Protein AF-A0A512M236-F1 (afdb_monomer_lite)

Sequence (123 aa):
MEFDFSLRRVLLVAALLGIFAALGGFTAPQPREEYSTSRVRKAWLMCIVLFVGGAVSATVIEHTVGHMDPTNLRPAYIFIGVILMIAGALWLRSMKEGIEPAPRRTAWHQSSLGEAKGNSARF

Foldseek 3Di:
DPPPPPVVLVVQLVVLVVVCVVLVLVPQADFDPVDDSVVSNVLSVVLVCLQSVLSCQLRVVVPPPPPDDPPVCNVVSNVSSVVSNVVSSVSNVVSNVVGHDDDPPDPPVVVVVVVVVPPPVPD

Secondary structure (DSSP, 8-state):
------HHHHHHHHHHHHHHHHTTTTS-----TTS-HHHHHHHHHHHHHHHHHHHHHHHHHHHHTSSS---TTHHHHHHHHHHHHHHHHHHHHHHHHHHSPPP---GGGTHHHHHTTTSSS--

Radius of gyration: 24.19 Å; chains: 1; bounding box: 34×37×92 Å

Organism: NCBI:txid748831

pLDDT: mean 70.73, std 12.84, range [34.97, 86.62]

Structure (mmCIF, N/CA/C/O backbone):
data_AF-A0A512M236-F1
#
_entry.id   AF-A0A512M236-F1
#
loop_
_atom_site.group_PDB
_atom_site.id
_atom_site.type_symbol
_atom_site.label_atom_id
_atom_site.label_alt_id
_atom_site.label_comp_id
_atom_site.label_asym_id
_atom_site.label_entity_id
_atom_site.label_seq_id
_atom_site.pdbx_PDB_ins_code
_atom_site.Cartn_x
_atom_site.Cartn_y
_atom_site.Cartn_z
_atom_site.occupancy
_atom_site.B_iso_or_equiv
_atom_site.auth_seq_id
_atom_site.auth_comp_id
_atom_site.auth_asym_id
_atom_site.auth_atom_id
_atom_site.pdbx_PDB_model_num
ATOM 1 N N . MET A 1 1 ? 7.733 -23.817 -21.457 1.00 34.97 1 MET A N 1
ATOM 2 C CA . MET A 1 1 ? 7.152 -22.629 -20.800 1.00 34.97 1 MET A CA 1
ATOM 3 C C . MET A 1 1 ? 8.101 -22.233 -19.685 1.00 34.97 1 MET A C 1
ATOM 5 O O . MET A 1 1 ? 7.978 -22.748 -18.581 1.00 34.97 1 MET A O 1
ATOM 9 N N . GLU A 1 2 ? 9.113 -21.423 -19.993 1.00 41.91 2 GLU A N 1
ATOM 10 C CA . GLU A 1 2 ? 9.974 -20.852 -18.955 1.00 41.91 2 GLU A CA 1
ATOM 11 C C . GLU A 1 2 ? 9.155 -19.816 -18.189 1.00 41.91 2 GLU A C 1
ATOM 13 O O . GLU A 1 2 ? 8.655 -18.846 -18.760 1.00 41.91 2 GLU A O 1
ATOM 18 N N . PHE A 1 3 ? 8.954 -20.069 -16.897 1.00 48.41 3 PHE A N 1
ATOM 19 C CA . PHE A 1 3 ? 8.428 -19.095 -15.952 1.00 48.41 3 PHE A CA 1
ATOM 20 C C . PHE A 1 3 ? 9.488 -18.008 -15.742 1.00 48.41 3 PHE A C 1
ATOM 22 O O . PHE A 1 3 ? 10.063 -17.884 -14.666 1.00 48.41 3 PHE A O 1
ATOM 29 N N . ASP A 1 4 ? 9.727 -17.184 -16.758 1.00 55.16 4 ASP A N 1
ATOM 30 C CA . ASP A 1 4 ? 10.559 -15.984 -16.658 1.00 55.16 4 ASP A CA 1
ATOM 31 C C . ASP A 1 4 ? 9.767 -14.827 -16.020 1.00 55.16 4 ASP A C 1
ATOM 33 O O . ASP A 1 4 ? 9.871 -13.648 -16.368 1.00 55.16 4 ASP A O 1
ATOM 37 N N . PHE A 1 5 ? 8.945 -15.158 -15.019 1.00 56.31 5 PHE A N 1
ATOM 38 C CA . PHE A 1 5 ? 8.557 -14.188 -14.010 1.00 56.31 5 PHE A CA 1
ATOM 39 C C . PHE A 1 5 ? 9.818 -13.907 -13.208 1.00 56.31 5 PHE A C 1
ATOM 41 O O . PHE A 1 5 ? 10.051 -14.538 -12.182 1.00 56.31 5 PHE A O 1
ATOM 48 N N . SER A 1 6 ? 10.648 -12.995 -13.725 1.00 66.44 6 SER A N 1
ATOM 49 C CA . SER A 1 6 ? 11.874 -12.507 -13.099 1.00 66.44 6 SER A CA 1
ATOM 50 C C . SER A 1 6 ? 11.671 -12.466 -11.586 1.00 66.44 6 SER A C 1
ATOM 52 O O . SER A 1 6 ? 10.924 -11.616 -11.099 1.00 66.44 6 SER A O 1
ATOM 54 N N . LEU A 1 7 ? 12.280 -13.401 -10.846 1.00 71.81 7 LEU A N 1
ATOM 55 C CA . LEU A 1 7 ? 12.138 -13.556 -9.387 1.00 71.81 7 LEU A CA 1
ATOM 56 C C . LEU A 1 7 ? 12.266 -12.212 -8.658 1.00 71.81 7 LEU A C 1
ATOM 58 O O . LEU A 1 7 ? 11.575 -11.939 -7.681 1.00 71.81 7 LEU A O 1
ATOM 62 N N . ARG A 1 8 ? 13.095 -11.326 -9.215 1.00 72.38 8 ARG A N 1
ATOM 63 C CA . ARG A 1 8 ? 13.280 -9.933 -8.811 1.00 72.38 8 ARG A CA 1
ATOM 64 C C . ARG A 1 8 ? 11.983 -9.109 -8.750 1.00 72.38 8 ARG A C 1
ATOM 66 O O . ARG A 1 8 ? 11.838 -8.301 -7.842 1.00 72.38 8 ARG A O 1
ATOM 73 N N . ARG A 1 9 ? 11.041 -9.296 -9.679 1.00 71.50 9 ARG A N 1
ATOM 74 C CA . ARG A 1 9 ? 9.734 -8.607 -9.729 1.00 71.50 9 ARG A CA 1
ATOM 75 C C . ARG A 1 9 ? 8.794 -9.121 -8.655 1.00 71.50 9 ARG A C 1
ATOM 77 O O . ARG A 1 9 ? 8.165 -8.325 -7.970 1.00 71.50 9 ARG A O 1
ATOM 84 N N . VAL A 1 10 ? 8.741 -10.442 -8.487 1.00 77.31 10 VAL A N 1
ATOM 85 C CA . VAL A 1 10 ? 7.961 -11.072 -7.416 1.00 77.31 10 VAL A CA 1
ATOM 86 C C . VAL A 1 10 ? 8.486 -10.604 -6.059 1.00 77.31 10 VAL A C 1
ATOM 88 O O . VAL A 1 10 ? 7.696 -10.205 -5.212 1.00 77.31 10 VAL A O 1
ATOM 91 N N . LEU A 1 11 ? 9.811 -10.540 -5.891 1.00 81.88 11 LEU A N 1
ATOM 92 C CA . LEU A 1 11 ? 10.456 -9.974 -4.704 1.00 81.88 11 LEU A CA 1
ATOM 93 C C . LEU A 1 11 ? 10.159 -8.480 -4.516 1.00 81.88 11 LEU A C 1
ATOM 95 O O . LEU A 1 11 ? 9.910 -8.065 -3.391 1.00 81.88 11 LEU A O 1
ATOM 99 N N . LEU A 1 12 ? 10.141 -7.675 -5.583 1.00 80.31 12 LEU A N 1
ATOM 100 C CA . LEU A 1 12 ? 9.785 -6.250 -5.521 1.00 80.31 12 LEU A CA 1
ATOM 101 C C . LEU A 1 12 ? 8.333 -6.039 -5.085 1.00 80.31 12 LEU A C 1
ATOM 103 O O . LEU A 1 12 ? 8.076 -5.251 -4.178 1.00 80.31 12 LEU A O 1
ATOM 107 N N . VAL A 1 13 ? 7.389 -6.764 -5.689 1.00 79.44 13 VAL A N 1
ATOM 108 C CA . VAL A 1 13 ? 5.978 -6.722 -5.285 1.00 79.44 13 VAL A CA 1
ATOM 109 C C . VAL A 1 13 ? 5.837 -7.207 -3.843 1.00 79.44 13 VAL A C 1
ATOM 111 O O . VAL A 1 13 ? 5.196 -6.533 -3.043 1.00 79.44 13 VAL A O 1
ATOM 114 N N . ALA A 1 14 ? 6.486 -8.312 -3.473 1.00 83.38 14 ALA A N 1
ATOM 115 C CA . ALA A 1 14 ? 6.478 -8.816 -2.102 1.00 83.38 14 ALA A CA 1
ATOM 116 C C . ALA A 1 14 ? 7.065 -7.803 -1.104 1.00 83.38 14 ALA A C 1
ATOM 118 O O . ALA A 1 14 ? 6.501 -7.621 -0.028 1.00 83.38 14 ALA A O 1
ATOM 119 N N . ALA A 1 15 ? 8.139 -7.094 -1.462 1.00 84.62 15 ALA A N 1
ATOM 120 C CA . ALA A 1 15 ? 8.725 -6.041 -0.637 1.00 84.62 15 ALA A CA 1
ATOM 121 C C . ALA A 1 15 ? 7.772 -4.847 -0.470 1.00 84.62 15 ALA A C 1
ATOM 123 O O . ALA A 1 15 ? 7.583 -4.372 0.649 1.00 84.62 15 ALA A O 1
ATOM 124 N N . LEU A 1 16 ? 7.117 -4.396 -1.546 1.00 82.75 16 LEU A N 1
ATOM 125 C CA . LEU A 1 16 ? 6.124 -3.315 -1.494 1.00 82.75 16 LEU A CA 1
ATOM 126 C C . LEU A 1 16 ? 4.910 -3.700 -0.640 1.00 82.75 16 LEU A C 1
ATOM 128 O O . LEU A 1 16 ? 4.460 -2.909 0.191 1.00 82.75 16 LEU A O 1
ATOM 132 N N . LEU A 1 17 ? 4.415 -4.930 -0.790 1.00 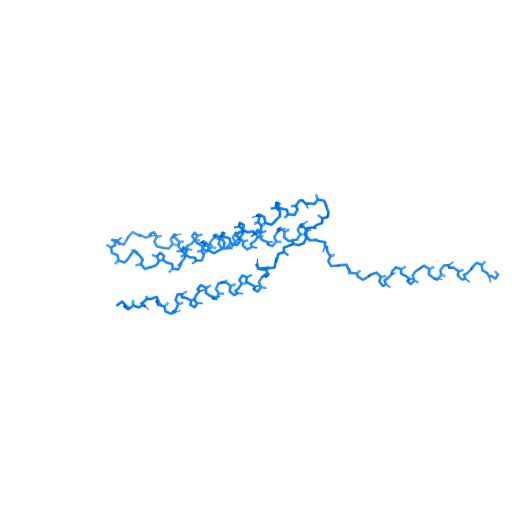83.19 17 LEU A N 1
ATOM 133 C CA . LEU A 1 17 ? 3.359 -5.476 0.064 1.00 83.19 17 LEU A CA 1
ATOM 134 C C . LEU A 1 17 ? 3.820 -5.609 1.518 1.00 83.19 17 LEU A C 1
ATOM 136 O O . LEU A 1 17 ? 3.035 -5.339 2.422 1.00 83.19 17 LEU A O 1
ATOM 140 N N . GLY A 1 18 ? 5.081 -5.974 1.753 1.00 83.38 18 GLY A N 1
ATOM 141 C CA . GLY A 1 18 ? 5.688 -6.028 3.081 1.00 83.38 18 GLY A CA 1
ATOM 142 C C . GLY A 1 18 ? 5.745 -4.656 3.753 1.00 83.38 18 GLY A C 1
ATOM 143 O O . GLY A 1 18 ? 5.358 -4.530 4.913 1.00 83.38 18 GLY A O 1
ATOM 144 N N . ILE A 1 19 ? 6.133 -3.608 3.019 1.00 82.88 19 ILE A N 1
ATOM 145 C CA . ILE A 1 19 ? 6.102 -2.219 3.509 1.00 82.88 19 ILE A CA 1
ATOM 146 C C . ILE A 1 19 ? 4.664 -1.814 3.846 1.00 82.88 19 ILE A C 1
ATOM 148 O O . ILE A 1 19 ? 4.403 -1.269 4.917 1.00 82.88 19 ILE A O 1
ATOM 152 N N . PHE A 1 20 ? 3.710 -2.126 2.970 1.00 80.94 20 PHE A N 1
ATOM 153 C CA . PHE A 1 20 ? 2.300 -1.844 3.221 1.00 80.94 20 PHE A CA 1
ATOM 154 C C . PHE A 1 20 ? 1.761 -2.606 4.439 1.00 80.94 20 PHE A C 1
ATOM 156 O O . PHE A 1 20 ? 1.028 -2.039 5.248 1.00 80.94 20 PHE A O 1
ATOM 163 N N . ALA A 1 21 ? 2.174 -3.861 4.628 1.00 82.12 21 ALA A N 1
ATOM 164 C CA . ALA A 1 21 ? 1.852 -4.650 5.811 1.00 82.12 21 ALA A CA 1
ATOM 165 C C . ALA A 1 21 ? 2.443 -4.037 7.088 1.00 82.12 21 ALA A C 1
ATOM 167 O O . ALA A 1 21 ? 1.727 -3.922 8.082 1.00 82.12 21 ALA A O 1
ATOM 168 N N . ALA A 1 22 ? 3.699 -3.580 7.048 1.00 80.62 22 ALA A N 1
ATOM 169 C CA . ALA A 1 22 ? 4.360 -2.910 8.169 1.00 80.62 22 ALA A CA 1
ATOM 170 C C . ALA A 1 22 ? 3.660 -1.597 8.566 1.00 80.62 22 ALA A C 1
ATOM 172 O O . ALA A 1 22 ? 3.605 -1.257 9.745 1.00 80.62 22 ALA A O 1
ATOM 173 N N . LEU A 1 23 ? 3.045 -0.899 7.607 1.00 78.19 23 LEU A N 1
ATOM 174 C CA . LEU A 1 23 ? 2.197 0.277 7.848 1.00 78.19 23 LEU A CA 1
ATOM 175 C C . LEU A 1 23 ? 0.792 -0.078 8.385 1.00 78.19 23 LEU A C 1
ATOM 177 O O . LEU A 1 23 ? -0.060 0.796 8.553 1.00 78.19 23 LEU A O 1
ATOM 181 N N . GLY A 1 24 ? 0.512 -1.358 8.642 1.00 75.50 24 GLY A N 1
ATOM 182 C CA . GLY A 1 24 ? -0.795 -1.837 9.084 1.00 75.50 24 GLY A CA 1
ATOM 183 C C . GLY A 1 24 ? -1.829 -1.917 7.957 1.00 75.50 24 GLY A C 1
ATOM 184 O O . GLY A 1 24 ? -3.025 -1.969 8.237 1.00 75.50 24 GLY A O 1
ATOM 185 N N . GLY A 1 25 ? -1.393 -1.940 6.697 1.00 74.94 25 GLY A N 1
ATOM 186 C CA . GLY A 1 25 ? -2.206 -2.086 5.485 1.00 74.94 25 GLY A CA 1
ATOM 187 C C . GLY A 1 25 ? -3.323 -3.115 5.567 1.00 74.94 25 GLY A C 1
ATOM 188 O O . GLY A 1 25 ? -4.472 -2.847 5.215 1.00 74.94 25 GLY A O 1
ATOM 189 N N . PHE A 1 26 ? -2.975 -4.285 6.094 1.00 77.25 26 PHE A N 1
ATOM 190 C CA . PHE A 1 26 ? -3.855 -5.447 6.182 1.00 77.25 26 PHE A CA 1
ATOM 191 C C . PHE A 1 26 ? -4.608 -5.560 7.513 1.00 77.25 26 PHE A C 1
ATOM 193 O O . PHE A 1 26 ? -5.398 -6.484 7.692 1.00 77.25 26 PHE A O 1
ATOM 200 N N . THR A 1 27 ? -4.416 -4.619 8.438 1.00 80.38 27 THR A N 1
ATOM 201 C CA . THR A 1 27 ? -5.188 -4.574 9.682 1.00 80.38 27 THR A CA 1
ATOM 202 C C . THR A 1 27 ? -6.512 -3.875 9.415 1.00 80.38 27 THR A C 1
ATOM 204 O O . THR A 1 27 ? -6.532 -2.671 9.144 1.00 80.38 27 THR A O 1
ATOM 207 N N . ALA A 1 28 ? -7.607 -4.634 9.489 1.00 75.44 28 ALA A N 1
ATOM 208 C CA . ALA A 1 28 ? -8.949 -4.097 9.320 1.00 75.44 28 ALA A CA 1
ATOM 209 C C . ALA A 1 28 ? -9.241 -3.043 10.409 1.00 75.44 28 ALA A C 1
ATOM 211 O O . ALA A 1 28 ? -9.079 -3.349 11.594 1.00 75.44 28 ALA A O 1
ATOM 212 N N . PRO A 1 29 ? -9.667 -1.824 10.033 1.00 76.12 29 PRO A N 1
ATOM 213 C CA . PRO A 1 29 ? -10.000 -0.783 10.999 1.00 76.12 29 PRO A CA 1
ATOM 214 C C . PRO A 1 29 ? -11.231 -1.180 11.822 1.00 76.12 29 PRO A C 1
ATOM 216 O O . PRO A 1 29 ? -12.182 -1.760 11.288 1.00 76.12 29 PRO A O 1
ATOM 219 N N . GLN A 1 30 ? -11.222 -0.843 13.112 1.00 78.56 30 GLN A N 1
ATOM 220 C CA . GLN A 1 30 ? -12.360 -1.035 14.016 1.00 78.56 30 GLN A CA 1
ATOM 221 C C . GLN A 1 30 ? -13.115 0.292 14.175 1.00 78.56 30 GLN A C 1
ATOM 223 O O . GLN A 1 30 ? -12.655 1.170 14.909 1.00 78.56 30 GLN A O 1
ATOM 228 N N . PRO A 1 31 ? -14.240 0.483 13.465 1.00 74.56 31 PRO A N 1
ATOM 229 C CA . PRO A 1 31 ? -14.981 1.733 13.526 1.00 74.56 31 PRO A CA 1
ATOM 230 C C . PRO A 1 31 ? -15.669 1.935 14.873 1.00 74.56 31 PRO A C 1
ATOM 232 O O . PRO A 1 31 ? -16.180 0.985 15.463 1.00 74.56 31 PRO A O 1
ATOM 235 N N . ARG A 1 32 ? -15.723 3.194 15.327 1.00 72.19 32 ARG A N 1
ATOM 236 C CA . ARG A 1 32 ? -16.623 3.620 16.414 1.00 72.19 32 ARG A CA 1
ATOM 237 C C . ARG A 1 32 ? -18.081 3.345 16.036 1.00 72.19 32 ARG A C 1
ATOM 239 O O . ARG A 1 32 ? -18.409 3.329 14.851 1.00 72.19 32 ARG A O 1
ATOM 246 N N . GLU A 1 33 ? -18.948 3.197 17.040 1.00 70.00 33 GLU A N 1
ATOM 247 C CA . GLU A 1 33 ? -20.384 2.898 16.861 1.00 70.00 33 GLU A CA 1
ATOM 248 C C . GLU A 1 33 ? -21.110 3.884 15.927 1.00 70.00 33 GLU A C 1
ATOM 250 O O . GLU A 1 33 ? -22.078 3.522 15.266 1.00 70.00 33 GLU A O 1
ATOM 255 N N . GLU A 1 34 ? -20.597 5.110 15.808 1.00 72.19 34 GLU A N 1
ATOM 256 C CA . GLU A 1 34 ? -21.112 6.171 14.934 1.00 72.19 34 GLU A CA 1
ATOM 257 C C . GLU A 1 34 ? -20.920 5.891 13.428 1.00 72.19 34 GLU A C 1
ATOM 259 O O . GLU A 1 34 ? -21.625 6.463 12.594 1.00 72.19 34 GLU A O 1
ATOM 264 N N . TYR A 1 35 ? -19.989 5.007 13.046 1.00 74.44 35 TYR A N 1
ATOM 265 C CA . TYR A 1 35 ? -19.649 4.742 11.646 1.00 74.44 35 TYR A CA 1
ATOM 266 C C . TYR A 1 35 ? -20.115 3.363 11.176 1.00 74.44 35 TYR A C 1
ATOM 268 O O . TYR A 1 35 ? -19.876 2.330 11.796 1.00 74.44 35 TYR A O 1
ATOM 276 N N . SER A 1 36 ? -20.711 3.324 9.982 1.00 78.56 36 SER A N 1
ATOM 277 C CA . SER A 1 36 ? -21.159 2.074 9.363 1.00 78.56 36 SER A CA 1
ATOM 278 C C . SER A 1 36 ? -19.977 1.170 8.987 1.00 78.56 36 SER A C 1
ATOM 280 O O . SER A 1 36 ? -19.212 1.471 8.064 1.00 78.56 36 SER A O 1
ATOM 282 N N . THR A 1 37 ? -19.874 0.011 9.644 1.00 77.88 37 THR A N 1
ATOM 283 C CA . THR A 1 37 ? -18.793 -0.974 9.459 1.00 77.88 37 THR A CA 1
ATOM 284 C C . THR A 1 37 ? -18.616 -1.419 8.008 1.00 77.88 37 THR A C 1
ATOM 286 O O . THR A 1 37 ? -17.494 -1.626 7.545 1.00 77.88 37 THR A O 1
ATOM 289 N N . SER A 1 38 ? -19.710 -1.522 7.250 1.00 80.06 38 SER A N 1
ATOM 290 C CA . SER A 1 38 ? -19.674 -1.936 5.844 1.00 80.06 38 SER A CA 1
ATOM 291 C C . SER A 1 38 ? -19.019 -0.888 4.939 1.00 80.06 38 SER A C 1
ATOM 293 O O . SER A 1 38 ? -18.275 -1.250 4.026 1.00 80.06 38 SER A O 1
ATOM 295 N N . ARG A 1 39 ? -19.239 0.408 5.200 1.00 78.50 39 ARG A N 1
ATOM 296 C CA . ARG A 1 39 ? -18.620 1.508 4.443 1.00 78.50 39 ARG A CA 1
ATOM 297 C C . ARG A 1 39 ? -17.128 1.618 4.732 1.00 78.50 39 ARG A C 1
ATOM 299 O O . ARG A 1 39 ? -16.343 1.725 3.793 1.00 78.50 39 ARG A O 1
ATOM 306 N N . VAL A 1 40 ? -16.742 1.512 6.001 1.00 81.00 40 VAL A N 1
ATOM 307 C CA . VAL A 1 40 ? -15.332 1.565 6.414 1.00 81.00 40 VAL A CA 1
ATOM 308 C C . VAL A 1 40 ? -14.546 0.394 5.822 1.00 81.00 40 VAL A C 1
ATOM 310 O O . VAL A 1 40 ? -13.462 0.584 5.276 1.00 81.00 40 VAL A O 1
ATOM 313 N N . ARG A 1 41 ? -15.126 -0.813 5.822 1.00 80.75 41 ARG A N 1
ATOM 314 C CA . ARG A 1 41 ? -14.496 -1.991 5.213 1.00 80.75 41 ARG A CA 1
ATOM 315 C C . ARG A 1 41 ? -14.348 -1.864 3.694 1.00 80.75 41 ARG A C 1
ATOM 317 O O . ARG A 1 41 ? -13.330 -2.286 3.156 1.00 80.75 41 ARG A O 1
ATOM 324 N N . LYS A 1 42 ? -15.325 -1.263 3.002 1.00 83.81 42 LYS A N 1
ATOM 325 C CA . LYS A 1 42 ? -15.216 -0.968 1.561 1.00 83.81 42 LYS A CA 1
ATOM 326 C C . LYS A 1 42 ? -14.102 0.039 1.269 1.00 83.81 42 LYS A C 1
ATOM 328 O O . LYS A 1 42 ? -13.304 -0.216 0.376 1.00 83.81 42 LYS A O 1
ATOM 333 N N . ALA A 1 43 ? -14.020 1.131 2.030 1.00 83.44 43 ALA A N 1
ATOM 334 C CA . ALA A 1 43 ? -12.964 2.134 1.873 1.00 83.44 43 ALA A CA 1
ATOM 335 C C . ALA A 1 43 ? -11.570 1.540 2.140 1.00 83.44 43 ALA A C 1
ATOM 337 O O . ALA A 1 43 ? -10.649 1.738 1.354 1.00 83.44 43 ALA A O 1
ATOM 338 N N . TRP A 1 44 ? -11.441 0.716 3.183 1.00 84.81 44 TRP A N 1
ATOM 339 C CA . TRP A 1 44 ? -10.219 -0.034 3.471 1.00 84.81 44 TRP A CA 1
ATOM 340 C C . TRP A 1 44 ? -9.802 -0.951 2.310 1.00 84.81 44 TRP A C 1
ATOM 342 O O . TRP A 1 44 ? -8.651 -0.907 1.876 1.00 84.81 44 TRP A O 1
ATOM 352 N N . LEU A 1 45 ? -10.738 -1.732 1.757 1.00 84.50 45 LEU A N 1
ATOM 353 C CA . LEU A 1 45 ? -10.470 -2.579 0.590 1.00 84.50 45 LEU A CA 1
ATOM 354 C C . LEU A 1 45 ? -10.075 -1.756 -0.642 1.00 84.50 45 LEU A C 1
ATOM 356 O O . LEU A 1 45 ? -9.174 -2.161 -1.372 1.00 84.50 45 LEU A O 1
ATOM 360 N N . MET A 1 46 ? -10.697 -0.593 -0.859 1.00 84.19 46 MET A N 1
ATOM 361 C CA . MET A 1 46 ? -10.307 0.315 -1.941 1.00 84.19 46 MET A CA 1
ATOM 362 C C . MET A 1 46 ? -8.863 0.796 -1.780 1.00 84.19 46 MET A C 1
ATOM 364 O O . MET A 1 46 ? -8.136 0.790 -2.768 1.00 84.19 46 MET A O 1
ATOM 368 N N . CYS A 1 47 ? -8.408 1.124 -0.564 1.00 83.31 47 CYS A N 1
ATOM 369 C CA . CYS A 1 47 ? -7.008 1.493 -0.319 1.00 83.31 47 CYS A CA 1
ATOM 370 C C . CYS A 1 47 ? -6.038 0.350 -0.651 1.00 83.31 47 CYS A C 1
ATOM 372 O O . CYS A 1 47 ? -4.993 0.593 -1.256 1.00 83.31 47 CYS A O 1
ATOM 374 N N . ILE A 1 48 ? -6.392 -0.895 -0.304 1.00 83.38 48 ILE A N 1
ATOM 375 C CA . ILE A 1 48 ? -5.594 -2.080 -0.657 1.00 83.38 48 ILE A CA 1
ATOM 376 C C . ILE A 1 48 ? -5.507 -2.221 -2.177 1.00 83.38 48 ILE A C 1
ATOM 378 O O . ILE A 1 48 ? -4.414 -2.363 -2.718 1.00 83.38 48 ILE A O 1
ATOM 382 N N . VAL A 1 49 ? -6.641 -2.144 -2.877 1.00 85.94 49 VAL A N 1
ATOM 383 C CA . VAL A 1 49 ? -6.683 -2.261 -4.342 1.00 85.94 49 VAL A 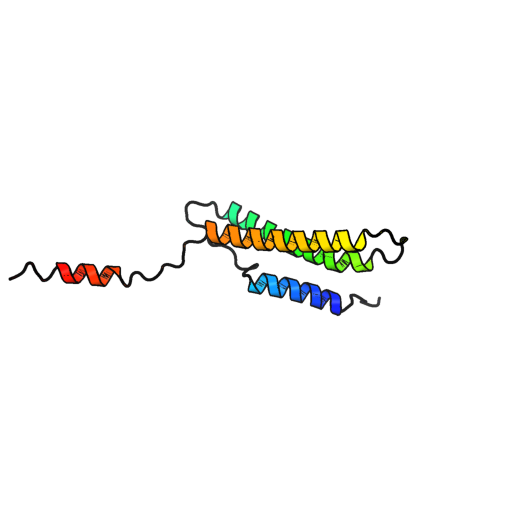CA 1
ATOM 384 C C . VAL A 1 49 ? -5.897 -1.134 -5.010 1.00 85.94 49 VAL A C 1
ATOM 386 O O . VAL A 1 49 ? -5.172 -1.401 -5.964 1.00 85.94 49 VAL A O 1
ATOM 389 N N . LEU A 1 50 ? -5.977 0.099 -4.498 1.00 84.00 50 LEU A N 1
ATOM 390 C CA . LEU A 1 50 ? -5.209 1.232 -5.020 1.00 84.00 50 LEU A CA 1
ATOM 391 C C . LEU A 1 50 ? -3.700 0.994 -4.893 1.00 84.00 50 LEU A C 1
ATOM 393 O O . LEU A 1 50 ? -2.953 1.211 -5.846 1.00 84.00 50 LEU A O 1
ATOM 397 N N . PHE A 1 51 ? -3.261 0.518 -3.724 1.00 83.75 51 PHE A N 1
ATOM 398 C CA . PHE A 1 51 ? -1.853 0.247 -3.456 1.00 83.75 51 PHE A CA 1
ATOM 399 C C . PHE A 1 51 ? -1.331 -0.913 -4.312 1.00 83.75 51 PHE A C 1
ATOM 401 O O . PHE A 1 51 ? -0.307 -0.780 -4.981 1.00 83.75 51 PHE A O 1
ATOM 408 N N . VAL A 1 52 ? -2.060 -2.032 -4.344 1.00 83.62 52 VAL A N 1
ATOM 409 C CA . VAL A 1 52 ? -1.705 -3.210 -5.150 1.00 83.62 52 VAL A CA 1
ATOM 410 C C . VAL A 1 52 ? -1.716 -2.864 -6.639 1.00 83.62 52 VAL A C 1
ATOM 412 O O . VAL A 1 52 ? -0.782 -3.217 -7.352 1.00 83.62 52 VAL A O 1
ATOM 415 N N . GLY A 1 53 ? -2.721 -2.122 -7.108 1.00 83.69 53 GLY A N 1
ATOM 416 C CA . GLY A 1 53 ? -2.802 -1.643 -8.487 1.00 83.69 53 GLY A CA 1
ATOM 417 C C . GLY A 1 53 ? -1.623 -0.743 -8.863 1.00 83.69 53 GLY A C 1
ATOM 418 O O . GLY A 1 53 ? -1.031 -0.928 -9.926 1.00 83.69 53 GLY A O 1
ATOM 419 N N . GLY A 1 54 ? -1.220 0.168 -7.970 1.00 81.00 54 GLY A N 1
ATOM 420 C CA . GLY A 1 54 ? -0.019 0.992 -8.138 1.00 81.00 54 GLY A CA 1
ATOM 421 C C . GLY A 1 54 ? 1.269 0.163 -8.210 1.00 81.00 54 GLY A C 1
ATOM 422 O O . GLY A 1 54 ? 2.079 0.365 -9.116 1.00 81.00 54 GLY A O 1
ATOM 423 N N . ALA A 1 55 ? 1.427 -0.821 -7.318 1.00 80.00 55 ALA A N 1
ATOM 424 C CA . ALA A 1 55 ? 2.585 -1.717 -7.285 1.00 80.00 55 ALA A CA 1
ATOM 425 C C . ALA A 1 55 ? 2.688 -2.593 -8.546 1.00 80.00 55 ALA A C 1
ATOM 427 O O . ALA A 1 55 ? 3.771 -2.753 -9.110 1.00 80.00 55 ALA A O 1
ATOM 428 N N . VAL A 1 56 ? 1.563 -3.131 -9.024 1.00 78.94 56 VAL A N 1
ATOM 429 C CA . VAL A 1 56 ? 1.496 -3.921 -10.264 1.00 78.94 56 VAL A CA 1
ATOM 430 C C . VAL A 1 56 ? 1.785 -3.041 -11.481 1.00 78.94 56 VAL A C 1
ATOM 432 O O . VAL A 1 56 ? 2.575 -3.433 -12.337 1.00 78.94 56 VAL A O 1
ATOM 435 N N . SER A 1 57 ? 1.224 -1.830 -11.540 1.00 75.19 57 SER A N 1
ATOM 436 C CA . SER A 1 57 ? 1.494 -0.864 -12.616 1.00 75.19 57 SER A CA 1
ATOM 437 C C . SER A 1 57 ? 2.986 -0.525 -12.711 1.00 75.19 57 SER A C 1
ATOM 439 O O . SER A 1 57 ? 3.577 -0.607 -13.788 1.00 75.19 57 SER A O 1
ATOM 441 N N . ALA A 1 58 ? 3.628 -0.251 -11.571 1.00 71.12 58 ALA A N 1
ATOM 442 C CA . ALA A 1 58 ? 5.052 0.068 -11.518 1.00 71.12 58 ALA A CA 1
ATOM 443 C C . ALA A 1 58 ? 5.965 -1.114 -11.907 1.00 71.12 58 ALA A C 1
ATOM 445 O O . ALA A 1 58 ? 7.066 -0.884 -12.395 1.00 71.12 58 ALA A O 1
ATOM 446 N N . THR A 1 59 ? 5.532 -2.366 -11.710 1.00 71.19 59 THR A N 1
ATOM 447 C CA . THR A 1 59 ? 6.388 -3.562 -11.869 1.00 71.19 59 THR A CA 1
ATOM 448 C C . THR A 1 59 ? 6.124 -4.380 -13.134 1.00 71.19 59 THR A C 1
ATOM 450 O O . THR A 1 59 ? 7.038 -5.041 -13.633 1.00 71.19 59 THR A O 1
ATOM 453 N N . VAL A 1 60 ? 4.904 -4.374 -13.677 1.00 65.44 60 VAL A N 1
ATOM 454 C CA . VAL A 1 60 ? 4.527 -5.197 -14.843 1.00 65.44 60 VAL A CA 1
ATOM 455 C C . VAL A 1 60 ? 4.756 -4.451 -16.157 1.00 65.44 60 VAL A C 1
ATOM 457 O O . VAL A 1 60 ? 5.296 -5.034 -17.099 1.00 65.44 60 VAL A O 1
ATOM 460 N N . ILE A 1 61 ? 4.448 -3.149 -16.205 1.00 59.34 61 ILE A N 1
ATOM 461 C CA . ILE A 1 61 ? 4.558 -2.323 -17.426 1.00 59.34 61 ILE A CA 1
ATOM 462 C C . ILE A 1 61 ? 6.013 -2.206 -17.907 1.00 59.34 61 ILE A C 1
ATOM 464 O O . ILE A 1 61 ? 6.281 -2.019 -19.092 1.00 59.34 61 ILE A O 1
ATOM 468 N N . GLU A 1 62 ? 6.980 -2.423 -17.014 1.00 56.53 62 GLU A N 1
ATOM 469 C CA . GLU A 1 62 ? 8.395 -2.452 -17.367 1.00 56.53 62 GLU A CA 1
ATOM 470 C C . GLU A 1 62 ? 8.754 -3.572 -18.373 1.00 56.53 62 GLU A C 1
ATOM 472 O O . GLU A 1 62 ? 9.731 -3.416 -19.105 1.00 56.53 62 GLU A O 1
ATOM 477 N N . HIS A 1 63 ? 7.979 -4.670 -18.464 1.00 52.41 63 HIS A N 1
ATOM 478 C CA . HIS A 1 63 ? 8.245 -5.777 -19.409 1.00 52.41 63 HIS A CA 1
ATOM 479 C C . HIS A 1 63 ? 7.506 -5.665 -20.744 1.00 52.41 63 HIS A C 1
ATOM 481 O O . HIS A 1 63 ? 8.045 -6.035 -21.782 1.00 52.41 63 HIS A O 1
ATOM 487 N N . THR A 1 64 ? 6.255 -5.202 -20.730 1.00 53.88 64 THR A N 1
ATOM 488 C CA . THR A 1 64 ? 5.372 -5.295 -21.904 1.00 53.88 64 THR A CA 1
ATOM 489 C C . THR A 1 64 ? 5.683 -4.267 -22.988 1.00 53.88 64 THR A C 1
ATOM 491 O O . THR A 1 64 ? 5.305 -4.473 -24.134 1.00 53.88 64 THR A O 1
ATOM 494 N N . VAL A 1 65 ? 6.431 -3.204 -22.674 1.00 49.88 65 VAL A N 1
ATOM 495 C CA . VAL A 1 65 ? 6.839 -2.169 -23.646 1.00 49.88 65 VAL A CA 1
ATOM 496 C C . VAL A 1 65 ? 8.291 -2.368 -24.101 1.00 49.88 65 VAL A C 1
ATOM 498 O O . VAL A 1 65 ? 9.049 -1.421 -24.276 1.00 49.88 65 VAL A O 1
ATOM 501 N N . GLY A 1 66 ? 8.715 -3.621 -24.265 1.00 48.75 66 GLY A N 1
ATOM 502 C CA . GLY A 1 66 ? 10.029 -3.961 -24.814 1.00 48.75 66 GLY A CA 1
ATOM 503 C C . GLY A 1 66 ? 10.127 -3.883 -26.345 1.00 48.75 66 GLY A C 1
ATOM 504 O O . GLY A 1 66 ? 11.145 -4.308 -26.874 1.00 48.75 66 GLY A O 1
ATOM 505 N N . HIS A 1 67 ? 9.087 -3.434 -27.064 1.00 51.12 67 HIS A N 1
ATOM 506 C CA . HIS A 1 67 ? 8.998 -3.525 -28.537 1.00 51.12 67 HIS A CA 1
ATOM 507 C C . HIS A 1 67 ? 8.436 -2.278 -29.249 1.00 51.12 67 HIS A C 1
ATOM 509 O O . HIS A 1 67 ? 8.203 -2.333 -30.452 1.00 51.12 67 HIS A O 1
ATOM 515 N N . MET A 1 68 ? 8.212 -1.158 -28.555 1.00 48.25 68 MET A N 1
ATOM 516 C CA . MET A 1 68 ? 7.821 0.094 -29.218 1.00 48.25 68 MET A CA 1
ATOM 517 C C . MET A 1 68 ? 8.865 1.173 -28.968 1.00 48.25 68 MET A C 1
ATOM 519 O O . MET A 1 68 ? 9.383 1.280 -27.856 1.00 48.25 68 MET A O 1
ATOM 523 N N . ASP A 1 69 ? 9.165 1.920 -30.032 1.00 52.25 69 ASP A N 1
ATOM 524 C CA . ASP A 1 69 ? 10.101 3.041 -30.103 1.00 52.25 69 ASP A CA 1
ATOM 525 C C . ASP A 1 69 ? 10.114 3.907 -28.835 1.00 52.25 69 ASP A C 1
ATOM 527 O O . ASP A 1 69 ? 9.066 4.051 -28.196 1.00 52.25 69 ASP A O 1
ATOM 531 N N . PRO A 1 70 ? 11.271 4.506 -28.469 1.00 53.34 70 PRO A N 1
ATOM 532 C CA . PRO A 1 70 ? 11.529 5.169 -27.189 1.00 53.34 70 PRO A CA 1
ATOM 533 C C . PRO A 1 70 ? 10.679 6.432 -27.011 1.00 53.34 70 PRO A C 1
ATOM 535 O O . PRO A 1 70 ? 11.154 7.563 -27.016 1.00 53.34 70 PRO A O 1
ATOM 538 N N . THR A 1 71 ? 9.387 6.242 -26.806 1.00 54.88 71 THR A N 1
ATOM 539 C CA . THR A 1 71 ? 8.495 7.265 -26.305 1.00 54.88 71 THR A CA 1
ATOM 540 C C . THR A 1 71 ? 8.667 7.219 -24.793 1.00 54.88 71 THR A C 1
ATOM 542 O O . THR A 1 71 ? 8.363 6.214 -24.152 1.00 54.88 71 THR A O 1
ATOM 545 N N . ASN A 1 72 ? 9.204 8.300 -24.231 1.00 59.12 72 ASN A N 1
ATOM 546 C CA . ASN A 1 72 ? 9.528 8.546 -22.817 1.00 59.12 72 ASN A CA 1
ATOM 547 C C . ASN A 1 72 ? 8.339 8.431 -21.824 1.00 59.12 72 ASN A C 1
ATOM 549 O O . ASN A 1 72 ? 8.303 9.115 -20.807 1.00 59.12 72 ASN A O 1
ATOM 553 N N . LEU A 1 73 ? 7.344 7.581 -22.081 1.00 64.25 73 LEU A N 1
ATOM 554 C CA . LEU A 1 73 ? 6.188 7.340 -21.217 1.00 64.25 73 LEU A CA 1
ATOM 555 C C . LEU A 1 73 ? 6.485 6.314 -20.116 1.00 64.25 73 LEU A C 1
ATOM 557 O O . LEU A 1 73 ? 5.780 6.277 -19.111 1.00 64.25 73 LEU A O 1
ATOM 561 N N . ARG A 1 74 ? 7.556 5.518 -20.248 1.00 65.38 74 ARG A N 1
ATOM 562 C CA . ARG A 1 74 ? 7.983 4.536 -19.232 1.00 65.38 74 ARG A CA 1
ATOM 563 C C . ARG A 1 74 ? 8.152 5.141 -17.822 1.00 65.38 74 ARG A C 1
ATOM 565 O O . ARG A 1 74 ? 7.571 4.584 -16.891 1.00 65.38 74 ARG A O 1
ATOM 572 N N . PRO A 1 75 ? 8.860 6.274 -17.630 1.00 68.31 75 PRO A N 1
ATOM 573 C CA . PRO A 1 75 ? 8.931 6.930 -16.330 1.00 68.31 75 PRO A CA 1
ATOM 574 C C . PRO A 1 75 ? 7.558 7.389 -15.842 1.00 68.31 75 PRO A C 1
ATOM 576 O O . PRO A 1 75 ? 7.288 7.275 -14.656 1.00 68.31 75 PRO A O 1
ATOM 579 N N . ALA A 1 76 ? 6.677 7.863 -16.732 1.00 72.56 76 ALA A N 1
ATOM 580 C CA . ALA A 1 76 ? 5.361 8.369 -16.352 1.00 72.56 76 ALA A CA 1
ATOM 581 C C . ALA A 1 76 ? 4.486 7.278 -15.713 1.00 72.56 76 ALA A C 1
ATOM 583 O O . ALA A 1 76 ? 3.883 7.526 -14.674 1.00 72.56 76 ALA A O 1
ATOM 584 N N . TYR A 1 77 ? 4.470 6.055 -16.257 1.00 70.56 77 TYR A N 1
ATOM 585 C CA . TYR A 1 77 ? 3.725 4.937 -15.656 1.00 70.56 77 TYR A CA 1
ATOM 586 C C . TYR A 1 77 ? 4.268 4.531 -14.285 1.00 70.56 77 TYR A C 1
ATOM 588 O O . TYR A 1 77 ? 3.488 4.304 -13.360 1.00 70.56 77 TYR A O 1
ATOM 596 N N . ILE A 1 78 ? 5.595 4.490 -14.137 1.00 74.00 78 ILE A N 1
ATOM 597 C CA . ILE A 1 78 ? 6.245 4.215 -12.849 1.00 74.00 78 ILE A CA 1
ATOM 598 C C . ILE A 1 78 ? 5.879 5.315 -11.848 1.00 74.00 78 ILE A C 1
ATOM 600 O O . ILE A 1 78 ? 5.478 5.018 -10.725 1.00 74.00 78 ILE A O 1
ATOM 604 N N . PHE A 1 79 ? 5.945 6.579 -12.267 1.00 80.50 79 PHE A N 1
ATOM 605 C CA . PHE A 1 79 ? 5.614 7.729 -11.431 1.00 80.50 79 PHE A CA 1
ATOM 606 C C . PHE A 1 79 ? 4.147 7.703 -10.991 1.00 80.50 79 PHE A C 1
ATOM 608 O O . PHE A 1 79 ? 3.855 7.878 -9.811 1.00 80.50 79 PHE A O 1
ATOM 615 N N . ILE A 1 80 ? 3.224 7.402 -11.910 1.00 80.88 80 ILE A N 1
ATOM 616 C CA . ILE A 1 80 ? 1.795 7.242 -11.616 1.00 80.88 80 ILE A CA 1
ATOM 617 C C . ILE A 1 80 ? 1.570 6.081 -10.641 1.00 80.88 80 ILE A C 1
ATOM 619 O O . ILE A 1 80 ? 0.827 6.240 -9.675 1.00 80.88 80 ILE A O 1
ATOM 623 N N . GLY A 1 81 ? 2.229 4.936 -10.849 1.00 81.12 81 GLY A N 1
ATOM 624 C CA . GLY A 1 81 ? 2.150 3.787 -9.944 1.00 81.12 81 GLY A CA 1
ATOM 625 C C . GLY A 1 81 ? 2.624 4.132 -8.531 1.00 81.12 81 GLY A C 1
ATOM 626 O O . GLY A 1 81 ? 1.931 3.839 -7.558 1.00 81.12 81 GLY A O 1
ATOM 627 N N . VAL A 1 82 ? 3.753 4.836 -8.416 1.00 81.50 82 VAL A N 1
ATOM 628 C CA . VAL A 1 82 ? 4.295 5.315 -7.135 1.00 81.50 82 VAL A CA 1
ATOM 629 C C . VAL A 1 82 ? 3.357 6.314 -6.462 1.00 81.50 82 VAL A C 1
ATOM 631 O O . VAL A 1 82 ? 3.081 6.173 -5.271 1.00 81.50 82 VAL A O 1
ATOM 634 N N . ILE A 1 83 ? 2.808 7.278 -7.206 1.00 86.62 83 ILE A N 1
ATOM 635 C CA . ILE A 1 83 ? 1.825 8.232 -6.673 1.00 86.62 83 ILE A CA 1
ATOM 636 C C . ILE A 1 83 ? 0.585 7.495 -6.158 1.00 86.62 83 ILE A C 1
ATOM 638 O O . ILE A 1 83 ? 0.114 7.808 -5.066 1.00 86.62 83 ILE A O 1
ATOM 642 N N . LEU A 1 84 ? 0.084 6.490 -6.886 1.00 84.94 84 LEU A N 1
ATOM 643 C CA . LEU A 1 84 ? -1.055 5.675 -6.448 1.00 84.94 84 LEU A CA 1
ATOM 644 C C . LEU A 1 84 ? -0.764 4.938 -5.137 1.00 84.94 84 LEU A C 1
ATOM 646 O O . LEU A 1 84 ? -1.611 4.920 -4.243 1.00 84.94 84 LEU A O 1
ATOM 650 N N . MET A 1 85 ? 0.434 4.364 -5.002 1.00 83.44 85 MET A N 1
ATO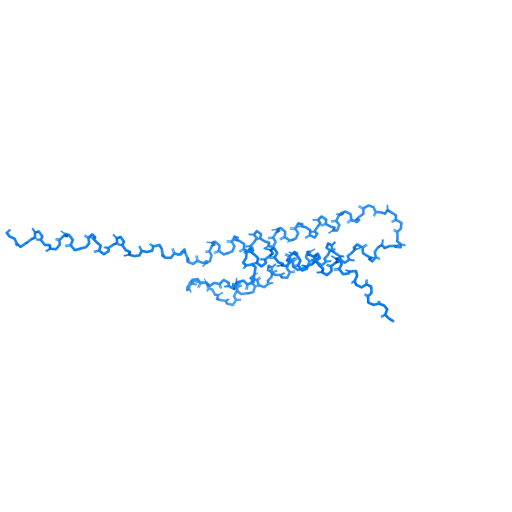M 651 C CA . MET A 1 85 ? 0.855 3.707 -3.763 1.00 83.44 85 MET A CA 1
ATOM 652 C C . MET A 1 85 ? 0.910 4.694 -2.591 1.00 83.44 85 MET A C 1
ATOM 654 O O . MET A 1 85 ? 0.381 4.400 -1.518 1.00 83.44 85 MET A O 1
ATOM 658 N N . ILE A 1 86 ? 1.504 5.875 -2.792 1.00 85.50 86 ILE A N 1
ATOM 659 C CA . ILE A 1 86 ? 1.593 6.920 -1.760 1.00 85.50 86 ILE A CA 1
ATOM 660 C C . ILE A 1 86 ? 0.192 7.40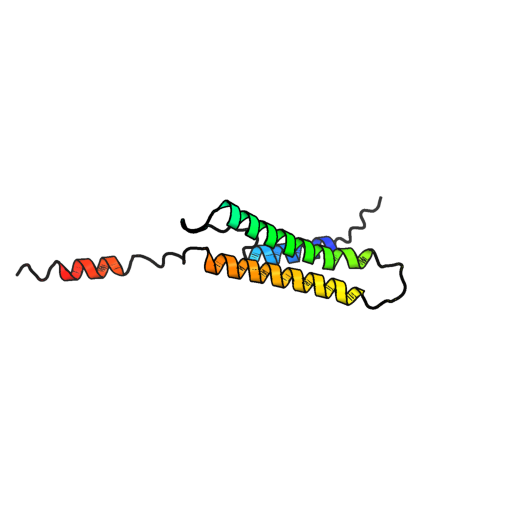3 -1.370 1.00 85.50 86 ILE A C 1
ATOM 662 O O . ILE A 1 86 ? -0.121 7.468 -0.183 1.00 85.50 86 ILE A O 1
ATOM 666 N N . ALA A 1 87 ? -0.671 7.687 -2.348 1.00 85.38 87 ALA A N 1
ATOM 667 C CA . ALA A 1 87 ? -2.042 8.125 -2.109 1.00 85.38 87 ALA A CA 1
ATOM 668 C C . ALA A 1 87 ? -2.846 7.074 -1.327 1.00 85.38 87 ALA A C 1
ATOM 670 O O . ALA A 1 87 ? -3.503 7.418 -0.346 1.00 85.38 87 ALA A O 1
ATOM 671 N N . GLY A 1 88 ? -2.742 5.793 -1.697 1.00 81.31 88 GLY A N 1
ATOM 672 C CA . GLY A 1 88 ? -3.389 4.693 -0.976 1.00 81.31 88 GLY A CA 1
ATOM 673 C C . GLY A 1 88 ? -2.890 4.546 0.465 1.00 81.31 88 GLY A C 1
ATOM 674 O O . GLY A 1 88 ? -3.694 4.355 1.379 1.00 81.31 88 GLY A O 1
ATOM 675 N N . ALA A 1 89 ? -1.580 4.691 0.694 1.00 82.12 89 ALA A N 1
ATOM 676 C CA . ALA A 1 89 ? -0.987 4.623 2.031 1.00 82.12 89 ALA A CA 1
ATOM 677 C C . ALA A 1 89 ? -1.390 5.816 2.917 1.00 82.12 89 ALA A C 1
ATOM 679 O O . ALA A 1 89 ? -1.757 5.631 4.080 1.00 82.12 89 ALA A O 1
ATOM 680 N N . LEU A 1 90 ? -1.369 7.035 2.369 1.00 85.12 90 LEU A N 1
ATOM 681 C CA . LEU A 1 90 ? -1.793 8.243 3.081 1.00 85.12 90 LEU A CA 1
ATOM 682 C C . LEU A 1 90 ? -3.289 8.218 3.391 1.00 85.12 90 LEU A C 1
ATOM 684 O O . LEU A 1 90 ? -3.685 8.547 4.509 1.00 85.12 90 LEU A O 1
ATOM 688 N N . TRP A 1 91 ? -4.114 7.773 2.442 1.00 84.69 91 TRP A N 1
ATOM 689 C CA . TRP A 1 91 ? -5.549 7.617 2.662 1.00 84.69 91 TRP A CA 1
ATOM 690 C C . TRP A 1 91 ? -5.818 6.584 3.757 1.00 84.69 91 TRP A C 1
ATOM 692 O O . TRP A 1 91 ? -6.552 6.870 4.701 1.00 84.69 91 TRP A O 1
ATOM 702 N N . LEU A 1 92 ? -5.170 5.417 3.708 1.00 82.56 92 LEU A N 1
ATOM 703 C CA . LEU A 1 92 ? -5.299 4.416 4.765 1.00 82.56 92 LEU A CA 1
ATOM 704 C C . LEU A 1 92 ? -4.968 4.997 6.147 1.00 82.56 92 LEU A C 1
ATOM 706 O O . LEU A 1 92 ? -5.721 4.779 7.098 1.00 82.56 92 LEU A O 1
ATOM 710 N N . ARG A 1 93 ? -3.863 5.740 6.256 1.00 83.25 93 ARG A N 1
ATOM 711 C CA . ARG A 1 93 ? -3.441 6.364 7.513 1.00 83.25 93 ARG A CA 1
ATOM 712 C C . ARG A 1 93 ? -4.455 7.397 8.005 1.00 83.25 93 ARG A C 1
ATOM 714 O O . ARG A 1 93 ? -4.894 7.310 9.147 1.00 83.25 93 ARG A O 1
ATOM 721 N N . SER A 1 94 ? -4.874 8.311 7.131 1.00 82.75 94 SER A N 1
ATOM 722 C CA . SER A 1 94 ? -5.867 9.345 7.446 1.00 82.75 94 SER A CA 1
ATOM 723 C C . SER A 1 94 ? -7.204 8.739 7.890 1.00 82.75 94 SER A C 1
ATOM 725 O O . SER A 1 94 ? -7.809 9.192 8.860 1.00 82.75 94 SER A O 1
ATOM 727 N N . MET A 1 95 ? -7.638 7.660 7.233 1.00 82.81 95 MET A N 1
ATOM 728 C CA . MET A 1 95 ? -8.857 6.942 7.593 1.00 82.81 95 MET A CA 1
ATOM 729 C C . MET A 1 95 ? -8.751 6.303 8.985 1.00 82.81 95 MET A C 1
ATOM 731 O O . MET A 1 95 ? -9.688 6.410 9.772 1.00 82.81 95 MET A O 1
ATOM 735 N N . LYS A 1 96 ? -7.628 5.650 9.308 1.00 79.31 96 LYS A N 1
ATOM 736 C CA . LYS A 1 96 ? -7.429 5.029 10.627 1.00 79.31 96 LYS A CA 1
ATOM 737 C C . LYS A 1 96 ? -7.395 6.057 11.752 1.00 79.31 96 LYS A C 1
ATOM 739 O O . LYS A 1 96 ? -8.071 5.863 12.755 1.00 79.31 96 LYS A O 1
ATOM 744 N N . GLU A 1 97 ? -6.686 7.167 11.554 1.00 80.75 97 GLU A N 1
ATOM 745 C CA . GLU A 1 97 ? -6.608 8.261 12.533 1.00 80.75 97 GLU A CA 1
ATOM 746 C C . GLU A 1 97 ? -7.990 8.872 12.841 1.00 80.75 97 GLU A C 1
ATOM 748 O O . GLU A 1 97 ? -8.262 9.222 13.989 1.00 80.75 97 GLU A O 1
ATOM 753 N N . GLY A 1 98 ? -8.883 8.969 11.848 1.00 75.75 98 GLY A N 1
ATOM 754 C CA . GLY A 1 98 ? -10.225 9.537 12.030 1.00 75.75 98 GLY A CA 1
ATOM 755 C C . GLY A 1 98 ? -11.281 8.568 12.575 1.00 75.75 98 GLY A C 1
ATOM 756 O O . GLY A 1 98 ? -12.242 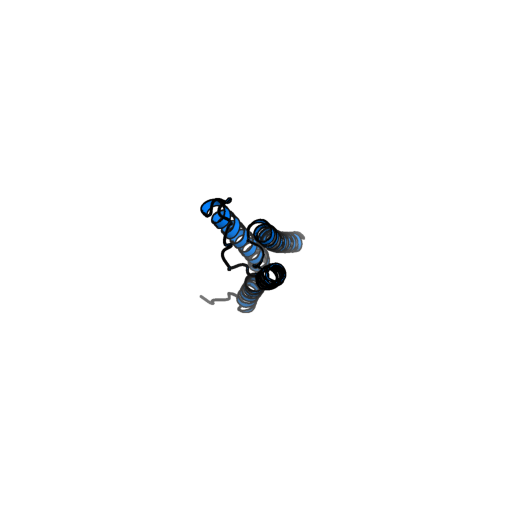9.001 13.212 1.00 75.75 98 GLY A O 1
ATOM 757 N N . ILE A 1 99 ? -11.130 7.265 12.319 1.00 76.50 99 ILE A N 1
ATOM 758 C CA . ILE A 1 99 ? -12.176 6.265 12.585 1.00 76.50 99 ILE A CA 1
ATOM 759 C C . ILE A 1 99 ? -11.886 5.434 13.835 1.00 76.50 99 ILE A C 1
ATOM 761 O O . ILE A 1 99 ? -12.827 5.032 14.526 1.00 76.50 99 ILE A O 1
ATOM 765 N N . GLU A 1 100 ? -10.619 5.170 14.151 1.00 73.12 100 GLU A N 1
ATOM 766 C CA . GLU A 1 100 ? -10.280 4.339 15.302 1.00 73.12 100 GLU A CA 1
ATOM 767 C C . GLU A 1 100 ? -10.432 5.141 16.616 1.00 73.12 100 GLU A C 1
ATOM 769 O O . GLU A 1 100 ? -10.129 6.341 16.701 1.00 73.12 100 GLU A O 1
ATOM 774 N N . PRO A 1 101 ? -10.977 4.534 17.683 1.00 62.62 101 PRO A N 1
ATOM 775 C CA . PRO A 1 101 ? -10.917 5.133 19.007 1.00 62.62 101 PRO A CA 1
ATOM 776 C C . PRO A 1 101 ? -9.451 5.238 19.437 1.00 62.62 101 PRO A C 1
ATOM 778 O O . PRO A 1 101 ? -8.705 4.265 19.344 1.00 62.62 101 PRO A O 1
ATOM 781 N N . ALA A 1 102 ? -9.038 6.419 19.916 1.00 60.75 102 ALA A N 1
ATOM 782 C CA . ALA A 1 102 ? -7.702 6.599 20.475 1.00 60.75 102 ALA A CA 1
ATOM 783 C C . ALA A 1 102 ? -7.452 5.498 21.521 1.00 60.75 102 ALA A C 1
ATOM 785 O O . ALA A 1 102 ? -8.371 5.207 22.300 1.00 60.75 102 ALA A O 1
ATOM 786 N N . PRO A 1 103 ? -6.257 4.871 21.548 1.00 57.66 103 PRO A N 1
ATOM 787 C CA . PRO A 1 103 ? -5.964 3.826 22.515 1.00 57.66 103 PRO A CA 1
ATOM 788 C C . PRO A 1 103 ? -6.288 4.389 23.889 1.00 57.66 103 PRO A C 1
ATOM 790 O O . PRO A 1 103 ? -5.762 5.441 24.258 1.00 57.66 103 PRO A O 1
ATOM 793 N N . ARG A 1 104 ? -7.233 3.735 24.581 1.00 54.50 104 ARG A N 1
ATOM 794 C CA . ARG A 1 104 ? -7.743 4.127 25.896 1.00 54.50 104 ARG A CA 1
ATOM 795 C C . ARG A 1 104 ? -6.522 4.272 26.796 1.00 54.50 104 ARG A C 1
ATOM 797 O O . ARG A 1 104 ? -6.004 3.281 27.307 1.00 54.50 104 ARG A O 1
ATOM 804 N N . ARG A 1 105 ? -6.007 5.497 26.916 1.00 54.78 105 ARG A N 1
ATOM 805 C CA . ARG A 1 105 ? -4.852 5.824 27.740 1.00 54.78 105 ARG A CA 1
ATOM 806 C C . ARG A 1 105 ? -5.367 5.758 29.169 1.00 54.78 105 ARG A C 1
ATOM 808 O O . ARG A 1 105 ? -5.805 6.749 29.728 1.00 54.78 105 ARG A O 1
ATOM 815 N N . THR A 1 106 ? -5.431 4.526 29.666 1.00 55.19 106 THR A N 1
ATOM 816 C CA . THR A 1 106 ? -5.404 4.143 31.068 1.00 55.19 106 THR A CA 1
ATOM 817 C C . THR A 1 106 ? -6.246 5.012 31.995 1.00 55.19 106 THR A C 1
ATOM 819 O O . THR A 1 106 ? -5.794 6.031 32.510 1.00 55.19 106 THR A O 1
ATOM 822 N N . ALA A 1 107 ? -7.422 4.486 32.325 1.00 53.09 107 ALA A N 1
ATOM 823 C CA . ALA A 1 107 ? -8.287 4.880 33.435 1.00 53.09 107 ALA A CA 1
ATOM 824 C C . ALA A 1 107 ? -7.617 4.829 34.837 1.00 53.09 107 ALA A C 1
ATOM 826 O O . ALA A 1 107 ? -8.303 4.914 35.849 1.00 53.09 107 ALA A O 1
ATOM 827 N N . TRP A 1 108 ? -6.286 4.716 34.922 1.00 56.62 108 TRP A N 1
ATOM 828 C CA . TRP A 1 108 ? -5.515 4.633 36.165 1.00 56.62 108 TRP A CA 1
ATOM 829 C C . TRP A 1 108 ? -5.353 5.981 36.886 1.00 56.62 108 TRP A C 1
ATOM 831 O O . TRP A 1 108 ? -5.041 5.991 38.070 1.00 56.62 108 TRP A O 1
ATOM 841 N N . HIS A 1 109 ? -5.586 7.119 36.218 1.00 52.62 109 HIS A N 1
ATOM 842 C CA . HIS A 1 109 ? -5.475 8.442 36.857 1.00 52.62 109 HIS A CA 1
ATOM 843 C C . HIS A 1 109 ? -6.783 8.981 37.448 1.00 52.62 109 HIS A C 1
ATOM 845 O O . HIS A 1 109 ? -6.750 9.970 38.175 1.00 52.62 109 HIS A O 1
ATOM 851 N N . GLN A 1 110 ? -7.930 8.359 37.154 1.00 54.09 110 GLN A N 1
ATOM 852 C CA . GLN A 1 110 ? -9.226 8.859 37.624 1.00 54.09 110 GLN A CA 1
ATOM 853 C C . GLN A 1 110 ? -9.706 8.162 38.905 1.00 54.09 110 GLN A C 1
ATOM 855 O O . GLN A 1 110 ? -10.411 8.782 39.697 1.00 54.09 110 GLN A O 1
ATOM 860 N N . SER A 1 111 ? -9.272 6.923 39.167 1.00 55.47 111 SER A N 1
ATOM 861 C CA . SER A 1 111 ? -9.598 6.218 40.414 1.00 55.47 111 SER A CA 1
ATOM 862 C C . SER A 1 111 ? -8.850 6.769 41.636 1.00 55.47 111 SER A C 1
ATOM 864 O O . SER A 1 111 ? -9.407 6.758 42.728 1.00 55.47 111 SER A O 1
ATOM 866 N N . SER A 1 112 ? -7.645 7.331 41.476 1.00 55.00 112 SER A N 1
ATOM 867 C CA . SER A 1 112 ? -6.854 7.850 42.608 1.00 55.00 112 SER A CA 1
ATOM 868 C C . SER A 1 112 ? -7.314 9.215 43.138 1.00 55.00 112 SER A C 1
ATOM 870 O O . SER A 1 112 ? -7.028 9.561 44.281 1.00 55.00 112 SER A O 1
ATOM 872 N N . LEU A 1 113 ? -8.061 9.989 42.344 1.00 56.34 113 LEU A N 1
ATOM 873 C CA . LEU A 1 113 ? -8.599 11.293 42.757 1.00 56.34 113 LEU A CA 1
ATOM 874 C C . LEU A 1 113 ? -9.983 11.193 43.420 1.00 56.34 113 LEU A C 1
ATOM 876 O O . LEU A 1 113 ? -10.392 12.120 44.120 1.00 56.34 113 LEU A O 1
ATOM 880 N N . GLY A 1 114 ? -10.696 10.077 43.227 1.00 53.06 114 GLY A N 1
ATOM 881 C CA . GLY A 1 114 ? -12.002 9.823 43.843 1.00 53.06 114 GLY A CA 1
ATOM 882 C C . GLY A 1 114 ? -11.915 9.383 45.306 1.00 53.06 114 GLY A C 1
ATOM 883 O O . GLY A 1 114 ? -12.734 9.806 46.120 1.00 53.06 114 GLY A O 1
ATOM 884 N N . GLU A 1 115 ? -10.899 8.596 45.672 1.00 54.09 115 GLU A N 1
ATOM 885 C CA . GLU A 1 115 ? -10.753 8.096 47.049 1.00 54.09 115 GLU A CA 1
ATOM 886 C C . GLU A 1 115 ? -10.212 9.153 48.026 1.00 54.09 115 GLU A C 1
ATOM 888 O O . GLU A 1 115 ? -10.608 9.178 49.192 1.00 54.09 115 GLU A O 1
ATOM 893 N N . ALA A 1 116 ? -9.391 10.103 47.563 1.00 55.50 116 ALA A N 1
ATOM 894 C CA . ALA A 1 116 ? -8.808 11.131 48.432 1.00 55.50 116 ALA A CA 1
ATOM 895 C C . ALA A 1 116 ? -9.837 12.144 48.978 1.00 55.50 116 ALA A C 1
ATOM 897 O O . ALA A 1 116 ? -9.609 12.756 50.021 1.00 55.50 116 ALA A O 1
ATOM 898 N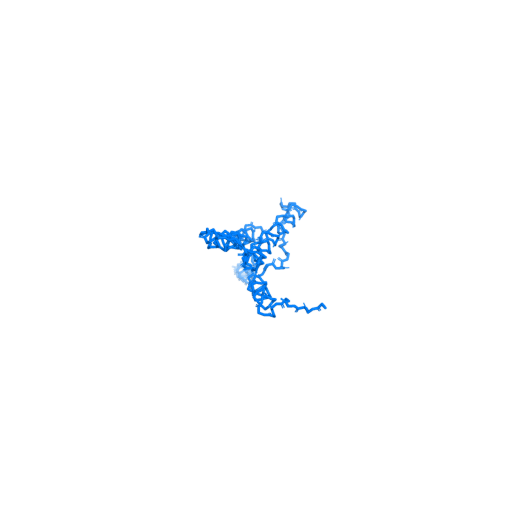 N . LYS A 1 117 ? -10.990 12.317 48.314 1.00 56.03 117 LYS A N 1
ATOM 899 C CA . LYS A 1 117 ? -12.048 13.244 48.761 1.00 56.03 117 LYS A CA 1
ATOM 900 C C . LYS A 1 117 ? -13.069 12.617 49.716 1.00 56.03 117 LYS A C 1
ATOM 902 O O . LYS A 1 117 ? -13.792 13.358 50.376 1.00 56.03 117 LYS A O 1
ATOM 907 N N . GLY A 1 118 ? -13.126 11.287 49.817 1.00 52.97 118 GLY A N 1
ATOM 908 C CA . GLY A 1 118 ? -14.105 10.582 50.655 1.00 52.97 118 GLY A CA 1
ATOM 909 C C . GLY A 1 118 ? -13.728 10.489 52.136 1.00 52.97 118 GLY A C 1
ATOM 910 O O . GLY A 1 118 ? -14.608 10.321 52.977 1.00 52.97 118 GLY A O 1
ATOM 911 N N . ASN A 1 119 ? -12.441 10.627 52.471 1.00 55.28 119 ASN A N 1
ATOM 912 C CA . ASN A 1 119 ? -11.946 10.362 53.826 1.00 55.28 119 ASN A CA 1
ATOM 913 C C . ASN A 1 119 ? -11.720 11.618 54.689 1.00 55.28 119 ASN A C 1
ATOM 915 O O . ASN A 1 119 ? -11.377 11.502 55.858 1.00 55.28 119 ASN A O 1
ATOM 919 N N . SER A 1 120 ? -11.930 12.821 54.141 1.00 56.56 120 SER A N 1
ATOM 920 C CA . SER A 1 120 ? -11.731 14.087 54.871 1.00 56.56 120 SER A CA 1
ATOM 921 C C . SER A 1 120 ? -13.019 14.687 55.456 1.00 56.56 120 SER A C 1
ATOM 923 O O . SER A 1 120 ? -12.975 15.783 56.002 1.00 56.56 120 SER A O 1
ATOM 925 N N . ALA A 1 121 ? -14.162 13.999 55.341 1.00 56.41 121 ALA A N 1
ATOM 926 C CA . ALA A 1 121 ? -15.454 14.447 55.883 1.00 56.41 121 ALA A CA 1
ATOM 927 C C . ALA A 1 121 ? -15.921 13.626 57.102 1.00 56.41 121 ALA A C 1
ATOM 929 O O . ALA A 1 121 ? -17.086 13.695 57.489 1.00 56.41 121 ALA A O 1
ATOM 930 N N . ARG A 1 122 ? -15.031 12.813 57.684 1.00 53.56 122 ARG A N 1
ATOM 931 C CA . ARG A 1 122 ? -15.306 12.003 58.877 1.00 53.56 122 ARG A CA 1
ATOM 932 C C . ARG A 1 122 ? -14.273 12.245 59.976 1.00 53.56 122 ARG A C 1
ATOM 934 O O . ARG A 1 122 ? -13.674 11.282 60.422 1.00 53.56 122 ARG A O 1
ATOM 941 N N . PHE A 1 123 ? -14.061 13.489 60.390 1.00 53.81 123 PHE A N 1
ATOM 942 C CA . PHE A 1 123 ? -13.544 13.828 61.721 1.00 53.81 123 PHE A CA 1
ATOM 943 C C . PHE A 1 123 ? -14.052 15.211 62.112 1.00 53.81 123 PHE A C 1
ATOM 945 O O . PHE A 1 123 ? -14.059 16.092 61.222 1.00 53.81 123 PHE A O 1
#